Protein AF-A0A962IHH1-F1 (afdb_monomer_lite)

Foldseek 3Di:
DDKDFDCDPVGPPDTPDIDDDPVVVQVVCVVVPHHDDDDDDDPQDDPPDDFVSVCVRCVVVVVVCCVVPVDDDDTDDDDDPPPPCNVVVVVVVVD

Secondary structure (DSSP, 8-state):
---EEEEETTEEEEEEEEE-SHHHHHHHHHTTT------PPPTT--TT--HHHHHHHTHHHHHHHHHHH-----------TT-TTHHHHHHTTT-

Radius of gyration: 17.0 Å; chains: 1; bounding box: 38×33×39 Å

Sequence (95 aa):
MSRLRIFSDDQPDAPLQVLEDHAAIAEALSDIGVHLEQWETKDSIGEGASPDDVLAAYQPEIDRLNAKHGFQSIDVVSIAPDHPQREAMRAKFLD

Structure (mmCIF, N/CA/C/O backbone):
data_AF-A0A962IHH1-F1
#
_entry.id   AF-A0A962IHH1-F1
#
loop_
_atom_site.group_PDB
_atom_site.id
_atom_site.type_symbol
_atom_site.label_atom_id
_atom_site.label_alt_id
_atom_site.label_comp_id
_atom_site.label_asym_id
_atom_site.label_entity_id
_atom_site.label_seq_id
_atom_site.pdbx_PDB_ins_code
_atom_site.Cartn_x
_atom_site.Cartn_y
_atom_site.Cartn_z
_atom_site.occupancy
_atom_site.B_iso_or_equiv
_atom_site.auth_seq_id
_atom_site.auth_comp_id
_atom_site.auth_asym_id
_atom_site.auth_atom_id
_atom_site.pdbx_PDB_model_num
ATOM 1 N N . MET A 1 1 ? -11.180 3.094 -6.935 1.00 77.50 1 MET A N 1
ATOM 2 C CA . MET A 1 1 ? -12.173 3.171 -5.841 1.00 77.50 1 MET A CA 1
ATOM 3 C C . MET A 1 1 ? -11.785 2.131 -4.808 1.00 77.50 1 MET A C 1
ATOM 5 O O . MET A 1 1 ? -11.699 0.964 -5.172 1.00 77.50 1 MET A O 1
ATOM 9 N N . SER A 1 2 ? -11.493 2.552 -3.579 1.00 91.69 2 SER A N 1
ATOM 10 C CA . SER A 1 2 ? -11.085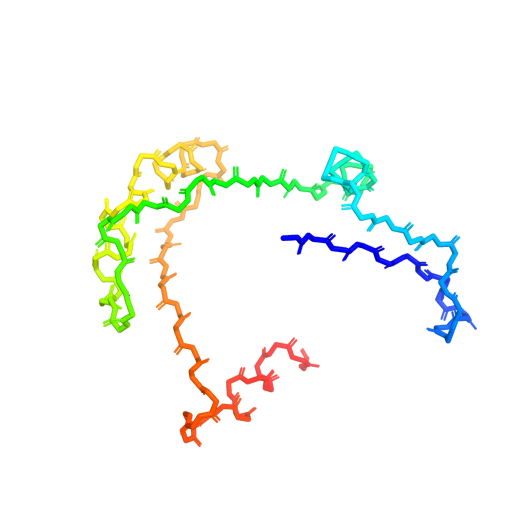 1.664 -2.480 1.00 91.69 2 SER A CA 1
ATOM 11 C C . SER A 1 2 ? -12.215 1.545 -1.461 1.00 91.69 2 SER A C 1
ATOM 13 O O . SER A 1 2 ? -13.037 2.448 -1.349 1.00 91.69 2 SER A O 1
ATOM 15 N N . ARG A 1 3 ? -12.267 0.433 -0.722 1.00 96.12 3 ARG A N 1
ATOM 16 C CA . ARG A 1 3 ? -13.245 0.222 0.351 1.00 96.12 3 ARG A CA 1
ATOM 17 C C . ARG A 1 3 ? -12.599 -0.518 1.515 1.00 96.12 3 ARG A C 1
ATOM 19 O O . ARG A 1 3 ? -12.076 -1.612 1.315 1.00 96.12 3 ARG A O 1
ATOM 26 N N . LEU A 1 4 ? -12.693 0.043 2.718 1.00 97.06 4 LEU A N 1
ATOM 27 C CA . LEU A 1 4 ? -12.285 -0.604 3.966 1.00 97.06 4 LEU A CA 1
ATOM 28 C C . LEU A 1 4 ? -13.521 -1.087 4.728 1.00 97.06 4 LEU A C 1
ATOM 30 O O . LEU A 1 4 ? -14.530 -0.385 4.808 1.00 97.06 4 LEU A O 1
ATOM 34 N N . ARG A 1 5 ? -13.442 -2.296 5.288 1.00 96.88 5 ARG A N 1
ATOM 35 C CA . ARG A 1 5 ? -14.436 -2.844 6.215 1.00 96.88 5 ARG A CA 1
ATOM 36 C C . ARG A 1 5 ? -13.714 -3.320 7.465 1.00 96.88 5 ARG A C 1
ATOM 38 O O . ARG A 1 5 ? -12.787 -4.116 7.348 1.00 96.88 5 ARG A O 1
ATOM 45 N N . ILE A 1 6 ? -14.144 -2.832 8.619 1.00 95.62 6 ILE A N 1
ATOM 46 C CA . ILE A 1 6 ? -13.593 -3.205 9.923 1.00 95.62 6 ILE A CA 1
ATOM 47 C C . ILE A 1 6 ? -14.632 -4.067 10.627 1.00 95.62 6 ILE A C 1
ATOM 49 O O . ILE A 1 6 ? -15.805 -3.697 10.679 1.00 95.62 6 ILE A O 1
ATOM 53 N N . PHE A 1 7 ? -14.205 -5.210 11.147 1.00 96.62 7 PHE A N 1
ATOM 54 C CA . PHE A 1 7 ? -15.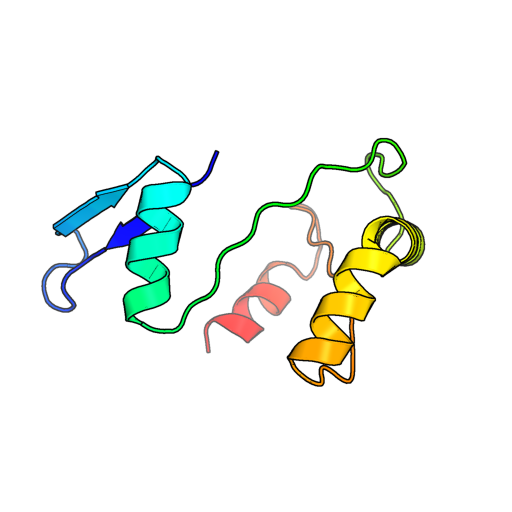054 -6.178 11.834 1.00 96.62 7 PHE A CA 1
ATOM 55 C C . PHE A 1 7 ? -14.549 -6.378 13.258 1.00 96.62 7 PHE A C 1
ATOM 57 O O . PHE A 1 7 ? -13.364 -6.187 13.530 1.00 96.62 7 PHE A O 1
ATOM 64 N N . SER A 1 8 ? -15.454 -6.772 14.148 1.00 95.25 8 SER A N 1
ATOM 65 C CA . SER A 1 8 ? -15.057 -7.359 15.423 1.00 95.25 8 SER A CA 1
ATOM 66 C C . SER A 1 8 ? -14.691 -8.824 15.201 1.00 95.25 8 SER A C 1
ATOM 68 O O . SER A 1 8 ? -15.295 -9.487 14.356 1.00 95.25 8 SER A O 1
ATOM 70 N N . ASP A 1 9 ? -13.743 -9.337 15.979 1.00 93.62 9 ASP A N 1
ATOM 71 C CA . ASP A 1 9 ? -13.271 -10.723 15.865 1.00 93.62 9 ASP A CA 1
ATOM 72 C C . ASP A 1 9 ? -14.384 -11.745 16.185 1.00 93.62 9 ASP A C 1
ATOM 74 O O . ASP A 1 9 ? -14.439 -12.834 15.622 1.00 93.62 9 ASP A O 1
ATOM 78 N N . ASP A 1 10 ? -15.338 -11.363 17.041 1.00 95.19 10 ASP A N 1
ATOM 79 C CA . ASP A 1 10 ? -16.490 -12.180 17.434 1.00 95.19 10 ASP A CA 1
ATOM 80 C C . ASP A 1 10 ? -17.705 -12.058 16.492 1.00 95.19 10 ASP A C 1
ATOM 82 O O . ASP A 1 10 ? -18.651 -12.839 16.608 1.00 95.19 10 ASP A O 1
ATOM 86 N N . GLN A 1 11 ? -17.707 -11.091 15.566 1.00 92.56 11 GLN A N 1
ATOM 87 C CA . GLN A 1 11 ? -18.843 -10.783 14.684 1.00 92.56 11 GLN A CA 1
ATOM 88 C C . GLN A 1 11 ? -18.382 -10.523 13.236 1.00 92.56 11 GLN A C 1
ATOM 90 O O . GLN A 1 11 ? -18.504 -9.405 12.727 1.00 92.56 11 GLN A O 1
ATOM 95 N N . PRO A 1 12 ? -17.882 -11.555 12.530 1.00 91.38 12 PRO A N 1
ATOM 96 C CA . PRO A 1 12 ? -17.320 -11.408 11.184 1.00 91.38 12 PRO A CA 1
ATOM 97 C C . PRO A 1 12 ? -18.369 -11.097 10.101 1.00 91.38 12 PRO A C 1
ATOM 99 O O . PRO A 1 12 ? -18.021 -10.608 9.027 1.00 91.38 12 PRO A O 1
ATOM 102 N N . ASP A 1 13 ? -19.652 -11.352 10.367 1.00 94.50 13 ASP A N 1
ATOM 103 C CA . ASP A 1 13 ? -20.732 -11.155 9.390 1.00 94.50 13 ASP A CA 1
ATOM 104 C C . ASP A 1 13 ? -21.246 -9.705 9.330 1.00 94.50 13 ASP A C 1
ATOM 106 O O . ASP A 1 13 ? -21.938 -9.329 8.380 1.00 94.50 13 ASP A O 1
ATOM 110 N N . ALA A 1 14 ? -20.908 -8.870 10.321 1.00 93.88 14 ALA A N 1
ATOM 111 C CA . ALA A 1 14 ? -21.410 -7.504 10.440 1.00 93.88 14 ALA A CA 1
ATOM 112 C C . ALA A 1 14 ? -20.253 -6.503 10.631 1.00 93.88 14 ALA A C 1
ATOM 114 O O . ALA A 1 14 ? -19.592 -6.517 11.669 1.00 93.88 14 ALA A O 1
ATOM 115 N N . PRO A 1 15 ? -19.984 -5.613 9.656 1.00 95.44 15 PRO A N 1
ATOM 116 C CA . PRO A 1 15 ? -18.911 -4.639 9.796 1.00 95.44 15 PRO A CA 1
ATOM 117 C C . PRO A 1 15 ? -19.276 -3.578 10.839 1.00 95.44 15 PRO A C 1
ATOM 119 O O . PRO A 1 15 ? -20.357 -2.992 10.790 1.00 95.44 15 PRO A O 1
ATOM 122 N N . LEU A 1 16 ? -18.332 -3.276 11.728 1.00 95.62 16 LEU A N 1
ATOM 123 C CA . LEU A 1 16 ? -18.396 -2.138 12.646 1.00 95.62 16 LEU A CA 1
ATOM 124 C C . LEU A 1 16 ? -18.312 -0.813 11.885 1.00 95.62 16 LEU A C 1
ATOM 126 O O . LEU A 1 16 ? -18.948 0.171 12.254 1.00 95.62 16 LEU A O 1
ATOM 130 N N . GLN A 1 17 ? -17.520 -0.795 10.811 1.00 96.19 17 GLN A N 1
ATOM 131 C CA . GLN A 1 17 ? -17.305 0.387 9.991 1.00 96.19 17 GLN A CA 1
ATOM 132 C C . GLN A 1 17 ? -17.113 0.006 8.525 1.00 96.19 17 GLN A C 1
ATOM 134 O O . GLN A 1 17 ? -16.496 -1.012 8.198 1.00 96.19 17 GLN A O 1
ATOM 139 N N . VAL A 1 18 ? -17.629 0.854 7.636 1.00 97.31 18 VAL A N 1
ATOM 140 C CA . VAL A 1 18 ? -17.422 0.772 6.189 1.00 97.31 18 VAL A CA 1
ATOM 141 C C . VAL A 1 18 ? -16.993 2.149 5.701 1.00 97.31 18 VAL A C 1
ATOM 143 O O . VAL A 1 18 ? -17.734 3.113 5.876 1.00 97.31 18 VAL A O 1
ATOM 146 N N . LEU A 1 19 ? -15.810 2.236 5.096 1.00 97.56 19 LEU A N 1
ATOM 147 C CA . LEU A 1 19 ? -15.247 3.476 4.559 1.00 97.56 19 LEU A CA 1
ATOM 148 C C . LEU A 1 19 ? -14.984 3.324 3.061 1.00 97.56 19 LEU A C 1
ATOM 150 O O . LEU A 1 19 ? -14.490 2.285 2.621 1.00 97.56 19 LEU A O 1
ATOM 154 N N . GLU A 1 20 ? -15.302 4.362 2.292 1.00 96.56 20 GLU A N 1
ATOM 155 C CA . GLU A 1 20 ? -15.085 4.426 0.835 1.00 96.56 20 GLU A CA 1
ATOM 156 C C . GLU A 1 20 ? -14.273 5.662 0.412 1.00 96.56 20 GLU A C 1
ATOM 158 O O . GLU A 1 20 ? -13.719 5.695 -0.686 1.00 96.56 20 GLU A O 1
ATOM 163 N N . ASP A 1 21 ? -14.165 6.663 1.291 1.00 95.75 21 ASP A N 1
ATOM 164 C CA . ASP A 1 21 ? -13.314 7.830 1.079 1.00 95.75 21 ASP A CA 1
ATOM 165 C C . ASP A 1 21 ? -11.843 7.486 1.346 1.00 95.75 21 ASP A C 1
ATOM 167 O O . ASP A 1 21 ? -11.506 6.895 2.372 1.00 95.75 21 ASP A O 1
ATOM 171 N N . HIS A 1 22 ? -10.958 7.866 0.425 1.00 94.38 22 HIS A N 1
ATOM 172 C CA . HIS A 1 22 ? -9.542 7.513 0.505 1.00 94.38 22 HIS A CA 1
ATOM 173 C C . HIS A 1 22 ? -8.861 8.086 1.755 1.00 94.38 22 HIS A C 1
ATOM 175 O O . HIS A 1 22 ? -8.083 7.376 2.391 1.00 94.38 22 HIS A O 1
ATOM 181 N N . ALA A 1 23 ? -9.154 9.339 2.120 1.00 95.06 23 ALA A N 1
ATOM 182 C CA . ALA A 1 23 ? -8.522 9.981 3.267 1.00 95.06 23 ALA A CA 1
ATOM 183 C C . ALA A 1 23 ? -8.977 9.326 4.577 1.00 95.06 23 ALA A C 1
ATOM 185 O O . ALA A 1 23 ? -8.137 8.986 5.406 1.00 95.06 23 ALA A O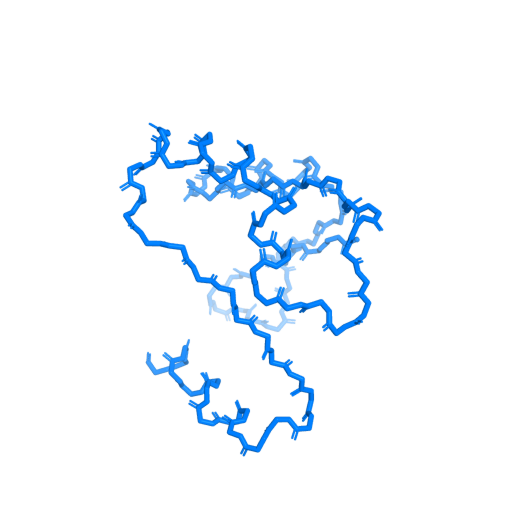 1
ATOM 186 N N . ALA A 1 24 ? -10.277 9.049 4.712 1.00 96.31 24 ALA A N 1
ATOM 187 C CA . ALA A 1 24 ? -10.812 8.335 5.870 1.00 96.31 24 ALA A CA 1
ATOM 188 C C . ALA A 1 24 ? -10.229 6.916 6.003 1.00 96.31 24 ALA A C 1
ATOM 190 O O . ALA A 1 24 ? -9.938 6.458 7.107 1.00 96.31 24 ALA A O 1
ATOM 191 N N . ILE A 1 25 ? -10.038 6.207 4.883 1.00 97.56 25 ILE A N 1
ATOM 192 C CA . ILE A 1 25 ? -9.401 4.883 4.888 1.00 97.56 25 ILE A CA 1
ATOM 193 C C . ILE A 1 25 ? -7.938 4.989 5.338 1.00 97.56 25 ILE A C 1
ATOM 195 O O . ILE A 1 25 ? -7.500 4.190 6.163 1.00 97.56 25 ILE A O 1
ATOM 199 N N . ALA A 1 26 ? -7.180 5.942 4.790 1.00 96.56 26 ALA A N 1
ATOM 200 C CA . ALA A 1 26 ? -5.772 6.123 5.130 1.00 96.56 26 ALA A CA 1
ATOM 201 C C . ALA A 1 26 ? -5.587 6.469 6.616 1.00 96.56 26 ALA A C 1
ATOM 203 O O . ALA A 1 26 ? -4.698 5.916 7.258 1.00 96.56 26 ALA A O 1
ATOM 204 N N . GLU A 1 27 ? -6.457 7.316 7.171 1.00 96.38 27 GLU A N 1
ATOM 205 C CA . GLU A 1 27 ? -6.473 7.652 8.598 1.00 96.38 27 GLU A CA 1
ATOM 206 C C . GLU A 1 27 ? -6.707 6.404 9.461 1.00 96.38 27 GLU A C 1
ATOM 208 O O . GLU A 1 27 ? -5.855 6.064 10.281 1.00 96.38 27 GLU A O 1
ATOM 213 N N . ALA A 1 28 ? -7.781 5.653 9.194 1.00 96.50 28 ALA A N 1
ATOM 214 C CA . ALA A 1 28 ? -8.121 4.449 9.957 1.00 96.50 28 ALA A CA 1
ATOM 215 C C . ALA A 1 28 ? -7.030 3.360 9.903 1.00 96.50 28 ALA A C 1
ATOM 217 O O . ALA A 1 28 ? -6.818 2.633 10.872 1.00 96.50 28 ALA A O 1
ATOM 218 N N . LEU A 1 29 ? -6.328 3.227 8.774 1.00 97.06 29 LEU A N 1
ATOM 219 C CA . LEU A 1 29 ? -5.199 2.301 8.640 1.00 97.06 29 LEU A CA 1
ATOM 220 C C . LEU A 1 29 ? -3.944 2.809 9.365 1.00 97.06 29 LEU A C 1
ATOM 222 O O . LEU A 1 29 ? -3.194 2.009 9.932 1.00 97.06 29 LEU A O 1
ATOM 226 N N . SER A 1 30 ? -3.721 4.124 9.395 1.00 96.19 30 SER A N 1
ATOM 227 C CA . SER A 1 30 ? -2.552 4.709 10.055 1.00 96.19 30 SER A CA 1
ATOM 228 C C . SER A 1 30 ? -2.546 4.477 11.569 1.00 96.19 30 SER A C 1
ATOM 230 O O . SER A 1 30 ? -1.474 4.268 12.139 1.00 96.19 30 SER A O 1
ATOM 232 N N . ASP A 1 31 ? -3.727 4.393 12.192 1.00 95.19 31 ASP A N 1
ATOM 233 C CA . ASP A 1 31 ? -3.894 4.100 13.623 1.00 95.19 31 ASP A CA 1
ATOM 234 C C . ASP A 1 31 ? -3.291 2.746 14.032 1.00 95.19 31 ASP A C 1
ATOM 236 O O . ASP A 1 31 ? -2.865 2.565 15.174 1.00 95.19 31 ASP A O 1
ATOM 240 N N . ILE A 1 32 ? -3.206 1.799 13.092 1.00 95.88 32 ILE A N 1
ATOM 241 C CA . ILE A 1 32 ? -2.590 0.478 13.292 1.00 95.88 32 ILE A CA 1
ATOM 242 C C . ILE A 1 32 ? -1.213 0.353 12.620 1.00 95.88 32 ILE A C 1
ATOM 244 O O . ILE A 1 32 ? -0.675 -0.746 12.493 1.00 95.88 32 ILE A O 1
ATOM 248 N N . GLY A 1 33 ? -0.628 1.471 12.180 1.00 94.81 33 GLY A N 1
ATOM 249 C CA . GLY A 1 33 ? 0.681 1.511 11.526 1.00 94.81 33 GLY A CA 1
ATOM 250 C C . GLY A 1 33 ? 0.681 1.049 10.066 1.00 94.81 33 GLY A C 1
ATOM 251 O O . GLY A 1 33 ? 1.752 0.798 9.511 1.00 94.81 33 GLY A O 1
ATOM 252 N N . VAL A 1 34 ? -0.489 0.938 9.428 1.00 95.25 34 VAL A N 1
ATOM 253 C CA . VAL A 1 34 ? -0.604 0.594 8.007 1.00 95.25 34 VAL A CA 1
ATOM 254 C C . VAL A 1 34 ? -0.625 1.872 7.174 1.00 95.25 34 VAL A C 1
ATOM 256 O O . VAL A 1 34 ? -1.489 2.730 7.328 1.00 95.25 34 VAL A O 1
ATOM 259 N N . HIS A 1 35 ? 0.336 1.991 6.259 1.00 93.25 35 HIS A N 1
ATOM 260 C CA . HIS A 1 35 ? 0.439 3.128 5.347 1.00 93.25 35 HIS A CA 1
ATOM 261 C C . HIS A 1 35 ? -0.288 2.833 4.033 1.00 93.25 35 HIS A C 1
ATOM 263 O O . HIS A 1 35 ? 0.004 1.830 3.382 1.00 93.25 35 HIS A O 1
ATOM 269 N N . LEU A 1 36 ? -1.209 3.712 3.631 1.00 94.56 36 LEU A N 1
ATOM 270 C CA . LEU A 1 36 ? -1.923 3.627 2.357 1.00 94.56 36 LEU A CA 1
ATOM 271 C C . LEU A 1 36 ? -1.540 4.810 1.465 1.00 94.56 36 LEU A C 1
ATOM 273 O O . LEU A 1 36 ? -1.643 5.962 1.876 1.00 94.56 36 LEU A O 1
ATOM 277 N N . GLU A 1 37 ? -1.150 4.522 0.226 1.00 91.31 37 GLU A N 1
ATOM 278 C CA . GLU A 1 37 ? -0.921 5.530 -0.810 1.00 91.31 37 GLU A CA 1
ATOM 279 C C . GLU A 1 37 ? -1.645 5.152 -2.101 1.00 91.31 37 GLU A C 1
ATOM 281 O O . GLU A 1 37 ? -1.885 3.977 -2.380 1.00 91.31 37 GLU A O 1
ATOM 286 N N . GLN A 1 38 ? -1.958 6.161 -2.911 1.00 89.88 38 GLN A N 1
ATOM 287 C CA . GLN A 1 38 ? -2.450 5.994 -4.271 1.00 89.88 38 GLN A CA 1
ATOM 288 C C . GLN A 1 38 ? -1.524 6.745 -5.227 1.00 89.88 38 GLN A C 1
ATOM 290 O O . GLN A 1 38 ? -1.293 7.941 -5.058 1.00 89.88 38 GLN A O 1
ATOM 295 N N . TRP A 1 39 ? -1.004 6.041 -6.230 1.00 89.62 39 TRP A N 1
ATOM 296 C CA . TRP A 1 39 ? -0.212 6.632 -7.308 1.00 89.62 39 TRP A CA 1
ATOM 297 C C . TRP A 1 39 ? -1.049 6.720 -8.579 1.00 89.62 39 TRP A C 1
ATOM 299 O O . TRP A 1 39 ? -1.940 5.899 -8.811 1.00 89.62 39 TRP A O 1
ATOM 309 N N . GLU A 1 40 ? -0.775 7.733 -9.394 1.00 86.62 40 GLU A N 1
ATOM 310 C CA . GLU A 1 40 ? -1.412 7.867 -10.699 1.00 86.62 40 GLU A CA 1
ATOM 311 C C . GLU A 1 40 ? -0.945 6.749 -11.630 1.00 86.62 40 GLU A C 1
ATOM 313 O O . GLU A 1 40 ? 0.245 6.426 -11.699 1.00 86.62 40 GLU A O 1
ATOM 318 N N . THR A 1 41 ? -1.893 6.167 -12.363 1.00 83.06 41 THR A N 1
ATOM 319 C CA . THR A 1 41 ? -1.579 5.215 -13.424 1.00 83.06 41 THR A CA 1
ATOM 320 C C . THR A 1 41 ? -0.794 5.938 -14.511 1.00 83.06 41 THR A C 1
ATOM 322 O O . THR A 1 41 ? -1.241 6.961 -15.022 1.00 83.06 41 THR A O 1
ATOM 325 N N . LYS A 1 42 ? 0.385 5.420 -14.857 1.00 82.94 42 LYS A N 1
ATOM 326 C CA . LYS A 1 42 ? 1.193 5.976 -15.943 1.00 82.94 42 LYS A CA 1
ATOM 327 C C . LYS A 1 42 ? 0.654 5.468 -17.282 1.00 82.94 42 LYS A C 1
ATOM 329 O O . LYS A 1 42 ? 0.520 4.258 -17.461 1.00 82.94 42 LYS A O 1
ATOM 334 N N . ASP A 1 43 ? 0.435 6.372 -18.237 1.00 74.62 43 ASP A N 1
ATOM 335 C CA . ASP A 1 43 ? -0.053 6.051 -19.594 1.00 74.62 43 ASP A CA 1
ATOM 336 C C . ASP A 1 43 ? 0.859 5.076 -20.367 1.00 74.62 43 ASP A C 1
ATOM 338 O O . ASP A 1 43 ? 0.453 4.483 -21.363 1.00 74.62 43 ASP A O 1
ATOM 342 N N . SER A 1 44 ? 2.103 4.902 -19.915 1.00 76.19 44 SER A N 1
ATOM 343 C CA . SER A 1 44 ? 3.078 3.971 -20.485 1.00 76.19 44 SER A CA 1
ATOM 344 C C . SER A 1 44 ? 2.784 2.496 -20.193 1.00 76.19 44 SER A C 1
ATOM 346 O O . SER A 1 44 ? 3.439 1.636 -20.776 1.00 76.19 44 SER A O 1
ATOM 348 N N . ILE A 1 45 ? 1.839 2.183 -19.298 1.00 81.81 45 ILE A N 1
ATOM 349 C CA . ILE A 1 45 ? 1.502 0.806 -18.919 1.00 81.81 45 ILE A CA 1
ATOM 350 C C . ILE A 1 45 ? 0.178 0.408 -19.574 1.00 81.81 45 ILE A C 1
ATOM 352 O O . ILE A 1 45 ? -0.893 0.867 -19.179 1.00 81.81 45 ILE A O 1
ATOM 356 N N . GLY A 1 46 ? 0.262 -0.467 -20.576 1.00 79.94 46 GLY A N 1
ATOM 357 C CA . GLY A 1 46 ? -0.893 -1.060 -21.250 1.00 79.94 46 GLY A CA 1
ATOM 358 C C . GLY A 1 46 ? -1.272 -2.442 -20.711 1.00 79.94 46 GLY A C 1
ATOM 359 O O . GLY A 1 46 ? -0.576 -3.033 -19.883 1.00 79.94 46 GLY A O 1
ATOM 360 N N . GLU A 1 47 ? -2.373 -2.991 -21.226 1.00 80.12 47 GLU A N 1
ATOM 361 C CA . GLU A 1 47 ? -2.725 -4.395 -20.998 1.00 80.12 47 GLU A CA 1
ATOM 362 C C . GLU A 1 47 ? -1.592 -5.317 -21.473 1.00 80.12 47 GLU A C 1
ATOM 364 O O . GLU A 1 47 ? -1.072 -5.168 -22.578 1.00 80.12 47 GLU A O 1
ATOM 369 N N . GLY A 1 48 ? -1.200 -6.274 -20.629 1.00 80.00 48 GLY A N 1
ATOM 370 C CA . GLY A 1 48 ? -0.110 -7.203 -20.938 1.00 80.00 48 GLY A CA 1
ATOM 371 C C . GLY A 1 48 ? 1.297 -6.603 -20.846 1.00 80.00 48 GLY A C 1
ATOM 372 O O . GLY A 1 48 ? 2.233 -7.241 -21.326 1.00 80.00 48 GLY A O 1
ATOM 373 N N . ALA A 1 49 ? 1.460 -5.417 -20.242 1.00 85.38 49 ALA A N 1
ATOM 374 C CA . ALA A 1 49 ? 2.774 -4.851 -19.943 1.00 85.38 49 ALA A CA 1
ATOM 375 C C . ALA A 1 49 ? 3.662 -5.868 -19.213 1.00 85.38 49 ALA A C 1
ATOM 377 O O . ALA A 1 49 ? 3.203 -6.600 -18.328 1.00 85.38 49 ALA A O 1
ATOM 378 N N . SER A 1 50 ? 4.938 -5.916 -19.594 1.00 87.31 50 SER A N 1
ATOM 379 C CA . SER A 1 50 ? 5.882 -6.819 -18.948 1.00 87.31 50 SER A CA 1
ATOM 380 C C . SER A 1 50 ? 6.208 -6.339 -17.524 1.00 87.31 50 SER A C 1
ATOM 382 O O . SER A 1 50 ? 6.075 -5.147 -17.228 1.00 87.31 50 SER A O 1
ATOM 384 N N . PRO A 1 51 ? 6.666 -7.237 -16.630 1.00 88.75 51 PRO A N 1
ATOM 385 C CA . PRO A 1 51 ? 7.206 -6.855 -15.324 1.00 88.75 51 PRO A CA 1
ATOM 386 C C . PRO A 1 51 ? 8.213 -5.698 -15.392 1.00 88.75 51 PRO A C 1
ATOM 388 O O . PRO A 1 51 ? 8.117 -4.758 -14.605 1.00 88.75 51 PRO A O 1
ATOM 391 N N . ASP A 1 52 ? 9.122 -5.733 -16.369 1.00 89.88 52 ASP A N 1
ATOM 392 C CA . ASP A 1 52 ? 10.163 -4.717 -16.551 1.00 89.88 52 ASP A CA 1
ATOM 393 C C . ASP A 1 52 ? 9.573 -3.350 -16.927 1.00 89.88 52 ASP A C 1
ATOM 395 O O . ASP A 1 52 ? 10.005 -2.328 -16.393 1.00 89.88 52 ASP A O 1
ATOM 399 N N . ASP A 1 53 ? 8.546 -3.318 -17.785 1.00 89.88 53 ASP A N 1
ATOM 400 C CA . ASP A 1 53 ? 7.861 -2.073 -18.163 1.00 89.88 53 ASP A CA 1
ATOM 401 C C . ASP A 1 53 ? 7.158 -1.433 -16.957 1.00 89.88 53 ASP A C 1
ATOM 403 O O . ASP A 1 53 ? 7.193 -0.213 -16.776 1.00 89.88 53 ASP A O 1
ATOM 407 N N . VAL A 1 54 ? 6.540 -2.257 -16.102 1.00 90.19 54 VAL A N 1
ATOM 408 C CA . VAL A 1 54 ? 5.875 -1.799 -14.873 1.00 90.19 54 VAL A CA 1
ATOM 409 C C . VAL A 1 54 ? 6.896 -1.245 -13.880 1.00 90.19 54 VAL A C 1
ATOM 411 O O . VAL A 1 54 ? 6.682 -0.163 -13.330 1.00 90.19 54 VAL A O 1
ATOM 414 N N . LEU A 1 55 ? 8.015 -1.946 -13.669 1.00 91.31 55 LEU A N 1
ATOM 415 C CA . LEU A 1 55 ? 9.092 -1.479 -12.791 1.00 91.31 55 LEU A CA 1
ATOM 416 C C . LEU A 1 55 ? 9.676 -0.155 -13.283 1.00 91.31 55 LEU A C 1
ATOM 418 O O . LEU A 1 55 ? 9.796 0.787 -12.502 1.00 91.31 55 LEU A O 1
ATOM 422 N N . ALA A 1 56 ? 9.971 -0.052 -14.580 1.00 91.00 56 ALA A N 1
ATOM 423 C CA . ALA A 1 56 ? 10.519 1.164 -15.169 1.00 91.00 56 ALA A CA 1
ATOM 424 C C . ALA A 1 56 ? 9.568 2.363 -15.013 1.00 91.00 56 ALA A C 1
ATOM 426 O O . ALA A 1 56 ? 10.010 3.470 -14.704 1.00 91.00 56 ALA A O 1
ATOM 427 N N . ALA A 1 57 ? 8.261 2.151 -15.182 1.00 91.56 57 ALA A N 1
ATOM 428 C CA . ALA A 1 57 ? 7.258 3.208 -15.078 1.00 91.56 57 ALA A CA 1
ATOM 429 C C . ALA A 1 57 ? 7.076 3.763 -13.649 1.00 91.56 57 ALA A C 1
ATOM 431 O O . ALA A 1 57 ? 6.751 4.944 -13.501 1.00 91.56 57 ALA A O 1
ATOM 432 N N . TYR A 1 58 ? 7.305 2.946 -12.613 1.00 92.25 58 TYR A N 1
ATOM 433 C CA . TYR A 1 58 ? 7.188 3.339 -11.197 1.00 92.25 58 TYR A CA 1
ATOM 434 C C . TYR A 1 58 ? 8.535 3.463 -10.471 1.00 92.25 58 TYR A C 1
ATOM 436 O O . TYR A 1 58 ? 8.574 3.560 -9.242 1.00 92.25 58 TYR A O 1
ATOM 444 N N . GLN A 1 59 ? 9.652 3.468 -11.206 1.00 91.56 59 GLN A N 1
ATOM 445 C CA . GLN A 1 59 ? 10.991 3.545 -10.622 1.00 91.56 59 GLN A CA 1
ATOM 446 C C . GLN A 1 59 ? 11.162 4.717 -9.631 1.00 91.56 59 GLN A C 1
ATOM 448 O O . GLN A 1 59 ? 11.702 4.480 -8.549 1.00 91.56 59 GLN A O 1
ATOM 453 N N . PRO A 1 60 ? 10.672 5.948 -9.904 1.00 92.50 60 PRO A N 1
ATOM 454 C CA . PRO A 1 60 ? 10.814 7.059 -8.960 1.00 92.50 60 PRO A CA 1
ATOM 455 C C . PRO A 1 60 ? 10.129 6.796 -7.611 1.00 92.50 60 PRO A C 1
ATOM 457 O O . PRO A 1 60 ? 10.671 7.115 -6.549 1.00 92.50 60 PRO A O 1
ATOM 460 N N . GLU A 1 61 ? 8.929 6.216 -7.635 1.00 93.06 61 GLU A N 1
ATOM 461 C CA . GLU A 1 61 ? 8.172 5.878 -6.436 1.00 93.06 61 GLU A CA 1
ATOM 462 C C . GLU A 1 61 ? 8.816 4.703 -5.680 1.00 93.06 61 GLU A C 1
ATOM 464 O O . GLU A 1 61 ? 8.915 4.757 -4.449 1.00 93.06 61 GLU A O 1
ATOM 469 N N . ILE A 1 62 ? 9.320 3.695 -6.403 1.00 92.12 62 ILE A N 1
ATOM 470 C CA . ILE A 1 62 ? 10.080 2.562 -5.852 1.00 92.12 62 ILE A CA 1
ATOM 471 C C . ILE A 1 62 ? 11.349 3.052 -5.144 1.00 92.12 62 ILE A C 1
ATOM 473 O O . ILE A 1 62 ? 11.584 2.684 -3.993 1.00 92.12 62 ILE A O 1
ATOM 477 N N . ASP A 1 63 ? 12.136 3.929 -5.770 1.00 93.56 63 ASP A N 1
ATOM 478 C CA . ASP A 1 63 ? 13.368 4.472 -5.187 1.00 93.56 63 ASP A CA 1
ATOM 479 C C . ASP A 1 63 ? 13.087 5.239 -3.891 1.00 93.56 63 ASP A C 1
ATOM 481 O O . ASP A 1 63 ? 13.787 5.071 -2.887 1.00 93.56 63 ASP A O 1
ATOM 485 N N . ARG A 1 64 ? 12.010 6.036 -3.874 1.00 94.50 64 ARG A N 1
ATOM 486 C CA . ARG A 1 64 ? 11.554 6.746 -2.673 1.00 94.50 64 ARG A CA 1
ATOM 487 C C . ARG A 1 64 ? 11.187 5.773 -1.548 1.00 94.50 64 ARG A C 1
ATOM 489 O O . ARG A 1 64 ? 11.534 6.027 -0.393 1.00 94.50 64 ARG A O 1
ATOM 496 N N . LEU A 1 65 ? 10.496 4.674 -1.858 1.00 93.19 65 LEU A N 1
ATOM 497 C CA . LEU A 1 65 ? 10.143 3.655 -0.865 1.00 93.19 65 LEU A CA 1
ATOM 498 C C . LEU A 1 65 ? 11.370 2.890 -0.363 1.00 93.19 65 LEU A C 1
ATOM 500 O O . LEU A 1 65 ? 11.504 2.707 0.846 1.00 93.19 65 LEU A O 1
ATOM 504 N N . ASN A 1 66 ? 12.284 2.501 -1.251 1.00 93.62 66 ASN A N 1
ATOM 505 C CA . ASN A 1 66 ? 13.532 1.828 -0.889 1.00 93.62 66 ASN A CA 1
ATOM 506 C C . ASN A 1 66 ? 14.380 2.704 0.036 1.00 93.62 66 ASN A C 1
ATOM 508 O O . ASN A 1 66 ? 14.858 2.229 1.062 1.00 93.62 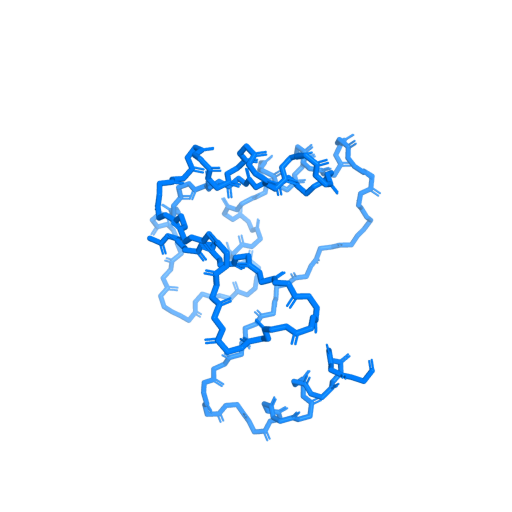66 ASN A O 1
ATOM 512 N N . ALA A 1 67 ? 14.509 3.998 -0.269 1.00 94.25 67 ALA A N 1
ATOM 513 C CA . ALA A 1 67 ? 15.238 4.941 0.575 1.00 94.25 67 ALA A CA 1
ATOM 514 C C . ALA A 1 67 ? 14.591 5.122 1.959 1.00 94.25 67 ALA A C 1
ATOM 516 O O . ALA A 1 67 ? 15.295 5.272 2.956 1.00 94.25 67 ALA A O 1
ATOM 517 N N . LYS A 1 68 ? 13.253 5.102 2.032 1.00 92.62 68 LYS A N 1
ATOM 518 C CA . LYS A 1 68 ? 12.501 5.297 3.281 1.00 92.62 68 LYS A CA 1
ATOM 519 C C . LYS A 1 68 ? 12.457 4.044 4.161 1.00 92.62 68 LYS A C 1
ATOM 521 O O . LYS A 1 68 ? 12.556 4.159 5.379 1.00 92.62 68 LYS A O 1
ATOM 526 N N . HIS A 1 69 ? 12.263 2.873 3.561 1.00 91.19 69 HIS A N 1
ATOM 527 C CA . HIS A 1 69 ? 11.956 1.630 4.275 1.00 91.19 69 HIS A CA 1
ATOM 528 C C . HIS A 1 69 ? 13.065 0.574 4.190 1.00 91.19 69 HIS A C 1
ATOM 530 O O . HIS A 1 69 ? 13.021 -0.407 4.928 1.00 91.19 69 HIS A O 1
ATOM 536 N N . GLY A 1 70 ? 14.068 0.764 3.330 1.00 91.94 70 GLY A N 1
ATOM 537 C CA . GLY A 1 70 ? 15.192 -0.160 3.184 1.00 91.94 70 GLY A CA 1
ATOM 538 C C . GLY A 1 70 ? 14.839 -1.473 2.482 1.00 91.94 70 GLY A C 1
ATOM 539 O O . GLY A 1 70 ? 15.502 -2.481 2.729 1.00 91.94 70 GLY A O 1
ATOM 540 N N . PHE A 1 71 ? 13.801 -1.495 1.638 1.00 91.06 71 PHE A N 1
ATOM 541 C CA . PHE A 1 71 ? 13.466 -2.684 0.851 1.00 91.06 71 PHE A CA 1
ATOM 542 C C . PHE A 1 71 ? 14.631 -3.069 -0.074 1.00 91.06 71 PHE A C 1
ATOM 544 O O . PHE A 1 71 ? 15.249 -2.216 -0.709 1.00 91.06 71 PHE A O 1
ATOM 551 N N . GLN A 1 72 ? 14.941 -4.366 -0.124 1.00 88.25 72 GLN A N 1
ATOM 552 C CA . GLN A 1 72 ? 16.104 -4.902 -0.847 1.00 88.25 72 GLN A CA 1
ATOM 553 C C . GLN A 1 72 ? 15.734 -5.578 -2.170 1.00 88.25 72 GLN A C 1
ATOM 555 O O . GLN A 1 72 ? 16.592 -5.775 -3.027 1.00 88.25 72 GLN A O 1
ATOM 560 N N . SER A 1 73 ? 14.469 -5.956 -2.327 1.00 89.44 73 SER A N 1
ATOM 561 C CA . SER A 1 73 ? 13.970 -6.705 -3.474 1.00 89.44 73 SER A CA 1
ATOM 562 C C . SER A 1 73 ? 12.608 -6.168 -3.881 1.00 89.44 73 SER A C 1
ATOM 564 O O . SER A 1 73 ? 11.744 -5.977 -3.025 1.00 89.44 73 SER A O 1
ATOM 566 N N . ILE A 1 74 ? 12.421 -5.972 -5.183 1.00 89.75 74 ILE A N 1
ATOM 567 C CA . ILE A 1 74 ? 11.154 -5.574 -5.792 1.00 89.75 74 ILE A CA 1
ATOM 568 C C . ILE A 1 74 ? 10.837 -6.594 -6.882 1.00 89.75 74 ILE A C 1
ATOM 570 O O . ILE A 1 74 ? 11.720 -6.950 -7.658 1.00 89.75 74 ILE A O 1
ATOM 574 N N . ASP A 1 75 ? 9.598 -7.073 -6.908 1.00 88.69 75 ASP A N 1
ATOM 575 C CA . ASP A 1 75 ? 9.103 -8.026 -7.899 1.00 88.69 75 ASP A CA 1
ATOM 576 C C . ASP A 1 75 ? 7.697 -7.610 -8.350 1.00 88.69 75 ASP A C 1
ATOM 578 O O . ASP A 1 75 ? 6.946 -6.996 -7.585 1.00 88.69 75 ASP A O 1
ATOM 582 N N . VAL A 1 76 ? 7.341 -7.937 -9.592 1.00 88.06 76 VAL A N 1
ATOM 583 C CA . VAL A 1 76 ? 6.020 -7.674 -10.170 1.00 88.06 76 VAL A CA 1
ATOM 584 C C . VAL A 1 76 ? 5.334 -9.004 -10.423 1.00 88.06 76 VAL A C 1
ATOM 586 O O . VAL A 1 76 ? 5.707 -9.773 -11.306 1.00 88.06 76 VAL A O 1
ATOM 589 N N . VAL A 1 77 ? 4.266 -9.254 -9.672 1.00 83.56 77 VAL A N 1
ATOM 590 C CA . VAL A 1 77 ? 3.464 -10.470 -9.808 1.00 83.56 77 VAL A CA 1
ATOM 591 C C . VAL A 1 77 ? 2.169 -10.144 -10.545 1.00 83.56 77 VAL A C 1
ATOM 593 O O . VAL A 1 77 ? 1.354 -9.358 -10.067 1.00 83.56 77 VAL A O 1
ATOM 596 N N . SER A 1 78 ? 1.954 -10.791 -11.692 1.00 81.25 78 SER A N 1
ATOM 597 C CA . SER A 1 78 ? 0.703 -10.721 -12.457 1.00 81.25 78 SER A CA 1
ATOM 598 C C . SER A 1 78 ? -0.021 -12.063 -12.401 1.00 81.25 78 SER A C 1
ATOM 600 O O . SER A 1 78 ? 0.488 -13.068 -12.891 1.00 81.25 78 SER A O 1
ATOM 602 N N . ILE A 1 79 ? -1.215 -12.094 -11.805 1.00 78.94 79 ILE A N 1
ATOM 603 C CA . ILE A 1 79 ? -2.049 -13.302 -11.735 1.00 78.94 79 ILE A CA 1
ATOM 604 C C . ILE A 1 79 ? -3.315 -13.061 -12.549 1.00 78.94 79 ILE A C 1
ATOM 606 O O . ILE A 1 79 ? -4.257 -12.421 -12.080 1.00 78.94 79 ILE A O 1
ATOM 610 N N . ALA A 1 80 ? -3.338 -13.592 -13.769 1.00 80.00 80 ALA A N 1
ATOM 611 C CA . ALA A 1 80 ? -4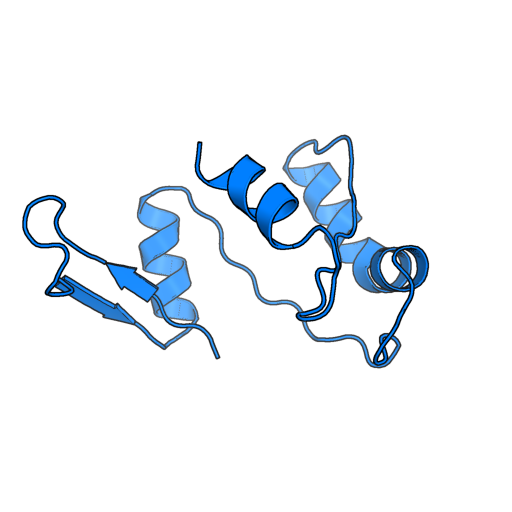.535 -13.599 -14.597 1.00 80.00 80 ALA A CA 1
ATOM 612 C C . ALA A 1 80 ? -5.525 -14.693 -14.127 1.00 80.00 80 ALA A C 1
ATOM 614 O O . ALA A 1 80 ? -5.103 -15.705 -13.552 1.00 80.00 80 ALA A O 1
ATOM 615 N N . PRO A 1 81 ? -6.847 -14.529 -14.338 1.00 78.75 81 PRO A N 1
ATOM 616 C CA . PRO A 1 81 ? -7.850 -15.513 -13.915 1.00 78.75 81 PRO A CA 1
ATOM 617 C C . PRO A 1 81 ? -7.643 -16.920 -14.497 1.00 78.75 81 PRO A C 1
ATOM 619 O O . PRO A 1 81 ? -7.989 -17.908 -13.850 1.00 78.75 81 PRO A O 1
ATOM 622 N N . ASP A 1 82 ? -7.070 -16.999 -15.694 1.00 80.75 82 ASP A N 1
ATOM 623 C CA . ASP A 1 82 ? -6.747 -18.213 -16.445 1.00 80.75 82 ASP A CA 1
ATOM 624 C C . ASP A 1 82 ? -5.357 -18.787 -16.117 1.00 80.75 82 ASP A C 1
ATOM 626 O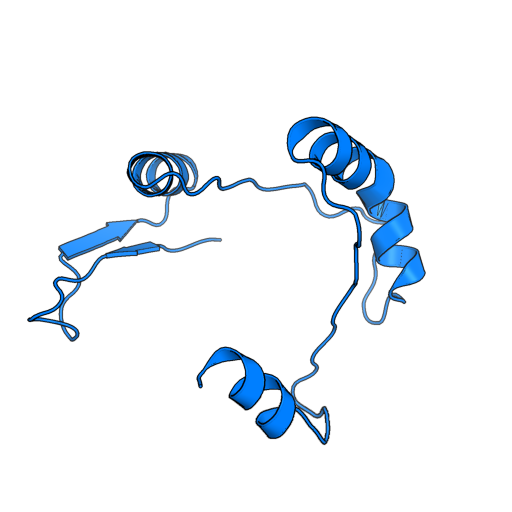 O . ASP A 1 82 ? -4.955 -19.801 -16.688 1.00 80.75 82 ASP A O 1
ATOM 630 N N . HIS A 1 83 ? -4.624 -18.192 -15.166 1.00 79.00 83 HIS A N 1
ATOM 631 C CA . HIS A 1 83 ? -3.302 -18.673 -14.785 1.00 79.00 83 HIS A CA 1
ATOM 632 C C . HIS A 1 83 ? -3.382 -20.106 -14.211 1.00 79.00 83 HIS A C 1
ATOM 634 O O . HIS A 1 83 ? -4.040 -20.327 -13.186 1.00 79.00 83 HIS A O 1
ATOM 640 N N . PRO A 1 84 ? -2.669 -21.095 -14.788 1.00 80.69 84 PRO A N 1
ATOM 641 C CA . PRO A 1 84 ? -2.842 -22.513 -14.454 1.00 80.69 84 PRO A CA 1
ATOM 642 C C . PRO A 1 84 ? -2.458 -22.858 -13.008 1.00 80.69 84 PRO A C 1
ATOM 644 O O . PRO A 1 84 ? -2.917 -23.857 -12.468 1.00 80.69 84 PRO A O 1
ATOM 647 N N . GLN A 1 85 ? -1.636 -22.025 -12.359 1.00 82.56 85 GLN A N 1
ATOM 648 C CA . GLN A 1 85 ? -1.209 -22.207 -10.963 1.00 82.56 85 GLN A CA 1
ATOM 649 C C . GLN A 1 85 ? -1.900 -21.245 -9.981 1.00 82.56 85 GLN A C 1
ATOM 651 O O . GLN A 1 85 ? -1.439 -21.094 -8.851 1.00 82.56 85 GLN A O 1
ATOM 656 N N . ARG A 1 86 ? -2.984 -20.567 -10.384 1.00 82.19 86 ARG A N 1
ATOM 657 C CA . ARG A 1 86 ? -3.675 -19.550 -9.566 1.00 82.19 86 ARG A CA 1
ATOM 658 C C . ARG A 1 86 ? -4.021 -20.040 -8.155 1.00 82.19 86 ARG A C 1
ATOM 660 O O . ARG A 1 86 ? -3.815 -19.310 -7.189 1.00 82.19 86 ARG A O 1
ATOM 667 N N . GLU A 1 87 ? -4.511 -21.272 -8.026 1.00 83.06 87 GLU A N 1
ATOM 668 C CA . GLU A 1 87 ? -4.862 -21.863 -6.726 1.00 83.06 87 GLU A CA 1
ATOM 669 C C . GLU A 1 87 ? -3.630 -22.093 -5.845 1.00 83.06 87 GLU A C 1
ATOM 671 O O . GLU A 1 87 ? -3.627 -21.693 -4.683 1.00 83.06 87 GLU A O 1
ATOM 676 N N . ALA A 1 88 ? -2.555 -22.647 -6.413 1.00 84.00 88 ALA A N 1
ATOM 677 C CA . ALA A 1 88 ? -1.303 -22.879 -5.697 1.00 84.00 88 ALA A CA 1
ATOM 678 C C . ALA A 1 88 ? -0.629 -21.566 -5.262 1.00 84.00 88 ALA A C 1
ATOM 680 O O . ALA A 1 88 ? -0.089 -21.483 -4.163 1.00 84.00 88 ALA A O 1
ATOM 681 N N . MET A 1 89 ? -0.679 -20.520 -6.095 1.00 83.25 89 MET A N 1
ATOM 682 C CA . MET A 1 89 ? -0.173 -19.192 -5.731 1.00 83.25 89 MET A CA 1
ATOM 683 C C . MET A 1 89 ? -1.002 -18.560 -4.612 1.00 83.25 89 MET A C 1
ATOM 685 O O . MET A 1 89 ? -0.425 -17.978 -3.703 1.00 83.25 89 MET A O 1
ATOM 689 N N . ARG A 1 90 ? -2.335 -18.707 -4.643 1.00 82.62 90 ARG A N 1
ATOM 690 C CA . ARG A 1 90 ? -3.228 -18.212 -3.585 1.00 82.62 90 ARG A CA 1
ATOM 691 C C . ARG A 1 90 ? -2.992 -18.924 -2.251 1.00 82.62 90 ARG A C 1
ATOM 693 O O . ARG A 1 90 ? -3.012 -18.260 -1.222 1.00 82.62 90 ARG A O 1
ATOM 700 N N . ALA A 1 91 ? -2.762 -20.238 -2.268 1.00 84.69 91 ALA A N 1
ATOM 701 C CA . ALA A 1 91 ? -2.516 -21.023 -1.056 1.00 84.69 91 ALA A CA 1
ATOM 702 C C . ALA A 1 91 ? -1.304 -20.508 -0.258 1.00 84.69 91 ALA A C 1
ATOM 704 O O . ALA A 1 91 ? -1.386 -20.390 0.956 1.00 84.69 91 ALA A O 1
ATOM 705 N N . LYS A 1 92 ? -0.240 -20.057 -0.940 1.00 79.62 92 LYS A N 1
ATOM 706 C CA . LYS A 1 92 ? 0.965 -19.495 -0.295 1.00 79.62 92 LYS A CA 1
ATOM 707 C C . LYS A 1 92 ? 0.713 -18.294 0.628 1.00 79.62 92 LYS A C 1
ATOM 709 O O . LYS A 1 92 ? 1.598 -17.961 1.405 1.00 79.62 92 LYS A O 1
ATOM 714 N N . PHE A 1 93 ? -0.430 -17.619 0.505 1.00 77.94 93 PHE A N 1
ATOM 715 C CA . PHE A 1 93 ? -0.774 -16.432 1.294 1.00 77.94 93 PHE A CA 1
ATOM 716 C C . PHE A 1 93 ? -1.883 -16.683 2.327 1.00 77.94 93 PHE A C 1
ATOM 718 O O . PHE A 1 93 ? -2.311 -15.737 2.984 1.00 77.94 93 PHE A O 1
ATOM 725 N N . LEU A 1 94 ? -2.402 -17.911 2.419 1.00 77.56 94 LEU A N 1
ATOM 726 C CA . LEU A 1 94 ? -3.529 -18.263 3.293 1.00 77.56 94 LEU A CA 1
ATOM 727 C C . LEU A 1 94 ? -3.185 -19.301 4.361 1.00 77.56 94 LEU A C 1
ATOM 729 O O . LEU A 1 94 ? -4.011 -19.512 5.248 1.00 77.56 94 LEU A O 1
ATOM 733 N N . ASP A 1 95 ? -2.019 -19.935 4.242 1.00 50.81 95 ASP A N 1
ATOM 734 C CA . ASP A 1 95 ? -1.472 -20.864 5.233 1.00 50.81 95 ASP A CA 1
ATOM 735 C C . ASP A 1 95 ? -0.772 -20.127 6.387 1.00 50.81 95 ASP A C 1
ATOM 737 O O . ASP A 1 95 ? -0.120 -19.084 6.130 1.00 50.81 95 ASP A O 1
#

pLDDT: mean 89.17, std 7.47, range [50.81, 97.56]